Protein AF-A0A4U2DVC0-F1 (afdb_monomer_lite)

pLDDT: mean 90.09, std 9.22, range [60.09, 97.94]

Foldseek 3Di:
DLVVCVVVCVPPDDPLLSVLLVVLLVQLQVQVVVPPPLSLLSSLVCLQPDDDPPDDNLSSNLSSQLSNLLDDDDDLVPRDDGPVDDSVSSVVSSVVSNVVCVQCVVVDPPDGD

Structure (mmCIF, N/CA/C/O backbone):
data_AF-A0A4U2DVC0-F1
#
_entry.id   AF-A0A4U2DVC0-F1
#
loop_
_atom_site.group_PDB
_atom_site.id
_atom_site.type_symbol
_atom_site.label_atom_id
_atom_site.label_alt_id
_atom_site.label_comp_id
_atom_site.label_asym_id
_atom_site.label_entity_id
_atom_site.label_seq_id
_atom_site.pdbx_PDB_ins_code
_atom_site.Cartn_x
_atom_site.Cartn_y
_atom_site.Cartn_z
_atom_site.occupancy
_atom_site.B_iso_or_equiv
_atom_site.auth_seq_id
_atom_site.auth_comp_id
_atom_site.auth_asym_id
_atom_site.auth_atom_id
_atom_site.pdbx_PDB_model_num
ATOM 1 N N . LEU A 1 1 ? -16.948 -1.936 -5.088 1.00 64.62 1 LEU A N 1
ATOM 2 C CA . LEU A 1 1 ? -16.449 -2.923 -4.104 1.00 64.62 1 LEU A CA 1
ATOM 3 C C . LEU A 1 1 ? -16.019 -2.311 -2.774 1.00 64.62 1 LEU A C 1
ATOM 5 O O . LEU A 1 1 ? -16.736 -2.543 -1.818 1.00 64.62 1 LEU A O 1
ATOM 9 N N . LEU A 1 2 ? -14.956 -1.501 -2.657 1.00 68.75 2 LEU A N 1
ATOM 10 C CA . LEU A 1 2 ? -14.561 -0.974 -1.329 1.00 68.75 2 LEU A CA 1
ATOM 11 C C . LEU A 1 2 ? -15.688 -0.208 -0.607 1.00 68.75 2 LEU A C 1
ATOM 13 O O . LEU A 1 2 ? -15.947 -0.470 0.560 1.00 68.75 2 LEU A O 1
ATOM 17 N N . LEU A 1 3 ? -16.438 0.635 -1.324 1.00 69.62 3 LEU A N 1
ATOM 18 C CA . LEU A 1 3 ? -17.615 1.329 -0.776 1.00 69.62 3 LEU A CA 1
ATOM 19 C C . LEU A 1 3 ? -18.756 0.385 -0.355 1.00 69.62 3 LEU A C 1
ATOM 21 O O . LEU A 1 3 ? -19.499 0.711 0.560 1.00 69.62 3 LEU A O 1
ATOM 25 N N . GLN A 1 4 ? -18.887 -0.782 -0.992 1.00 73.31 4 GLN A N 1
ATOM 26 C CA . GLN A 1 4 ? -19.917 -1.778 -0.658 1.00 73.31 4 GLN A CA 1
ATOM 27 C C . GLN A 1 4 ? -19.544 -2.578 0.594 1.00 73.31 4 GLN A C 1
ATOM 29 O O . GLN A 1 4 ? -20.421 -3.004 1.334 1.00 73.31 4 GLN A O 1
ATOM 34 N N . VAL A 1 5 ? -18.242 -2.766 0.830 1.00 74.44 5 VAL A N 1
ATOM 35 C CA . VAL A 1 5 ? -17.711 -3.504 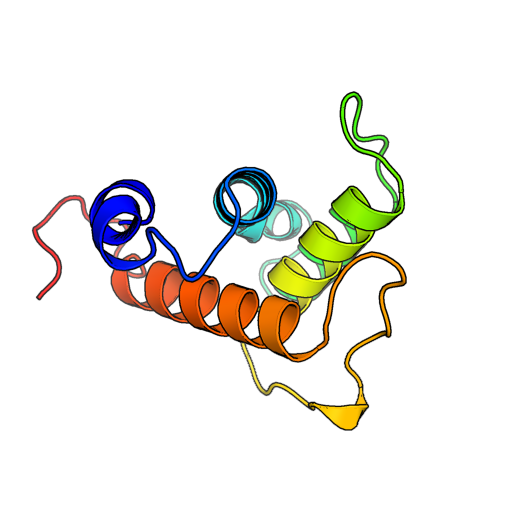1.985 1.00 74.44 5 VAL A CA 1
ATOM 36 C C . VAL A 1 5 ? -17.555 -2.588 3.208 1.00 74.44 5 VAL A C 1
ATOM 38 O O . VAL A 1 5 ? -17.491 -3.081 4.328 1.00 74.44 5 VAL A O 1
ATOM 41 N N . LYS A 1 6 ? -17.567 -1.257 3.030 1.00 75.88 6 LYS A N 1
ATOM 42 C CA . LYS A 1 6 ? -17.526 -0.270 4.125 1.00 75.88 6 LYS A CA 1
ATOM 43 C C . LYS A 1 6 ? -18.463 -0.610 5.302 1.00 75.88 6 LYS A C 1
ATOM 45 O O . LYS A 1 6 ? -17.931 -0.766 6.397 1.00 75.88 6 LYS A O 1
ATOM 50 N N . PRO A 1 7 ? -19.780 -0.832 5.112 1.00 75.12 7 PRO A N 1
ATOM 51 C CA . PRO A 1 7 ? -20.686 -1.167 6.219 1.00 75.12 7 PRO A CA 1
ATOM 52 C C . PRO A 1 7 ? -20.366 -2.505 6.906 1.00 75.12 7 PRO A C 1
ATOM 54 O O . PRO A 1 7 ? -20.695 -2.699 8.067 1.00 75.12 7 PRO A O 1
ATOM 57 N N . GLN A 1 8 ? -19.700 -3.437 6.219 1.00 75.25 8 GLN A N 1
ATOM 58 C CA . GLN A 1 8 ? -19.295 -4.732 6.785 1.00 75.25 8 GLN A CA 1
ATOM 59 C C . GLN A 1 8 ? -18.000 -4.635 7.609 1.00 75.25 8 GLN A C 1
ATOM 61 O O . GLN A 1 8 ? -17.653 -5.568 8.327 1.00 75.25 8 GLN A O 1
ATOM 66 N N . LEU A 1 9 ? -17.269 -3.526 7.473 1.00 72.88 9 LEU A N 1
ATOM 67 C CA . LEU A 1 9 ? -16.005 -3.252 8.159 1.00 72.88 9 LEU A CA 1
ATOM 68 C C . LEU A 1 9 ? -16.153 -2.199 9.266 1.00 72.88 9 LEU A C 1
ATOM 70 O O . LEU A 1 9 ? -15.181 -1.940 9.984 1.00 72.88 9 LEU A O 1
ATOM 74 N N . GLU A 1 10 ? -17.345 -1.613 9.416 1.00 67.56 10 GLU A N 1
ATOM 75 C CA . GLU A 1 10 ? -17.664 -0.658 10.478 1.00 67.56 10 GLU A CA 1
ATOM 76 C C . GLU A 1 10 ? -17.415 -1.300 11.854 1.00 67.56 10 GLU A C 1
ATOM 78 O O . GLU A 1 10 ? -17.937 -2.364 12.178 1.00 67.56 10 GLU A O 1
ATOM 83 N N . GLY A 1 11 ? -16.527 -0.681 12.642 1.00 69.94 11 GLY A N 1
ATOM 84 C CA . GLY A 1 11 ? -16.081 -1.168 13.954 1.00 69.94 11 GLY A CA 1
ATOM 85 C C . GLY A 1 11 ? -14.791 -2.001 13.950 1.00 69.94 11 GLY A C 1
ATOM 86 O O . GLY A 1 11 ? -14.165 -2.136 14.997 1.00 69.94 11 GLY A O 1
ATOM 87 N N . THR A 1 12 ? -14.344 -2.514 12.795 1.00 71.62 12 THR A N 1
ATOM 88 C CA . THR A 1 12 ? -13.068 -3.259 12.677 1.00 71.62 12 THR A CA 1
ATOM 89 C C . THR A 1 12 ? -11.931 -2.394 12.129 1.00 71.62 12 THR A C 1
ATOM 91 O O . THR A 1 12 ? -10.766 -2.606 12.468 1.00 71.62 12 THR A O 1
ATOM 94 N N . ILE A 1 13 ? -12.252 -1.430 11.263 1.00 77.12 13 ILE A N 1
ATOM 95 C CA . ILE A 1 13 ? -11.280 -0.549 10.610 1.00 77.12 13 ILE A CA 1
ATOM 96 C C . ILE A 1 13 ? -11.666 0.903 10.892 1.00 77.12 13 ILE A C 1
ATOM 98 O O . ILE A 1 13 ? -12.818 1.284 10.705 1.00 77.12 13 ILE A O 1
ATOM 102 N N . ASP A 1 14 ? -10.694 1.699 11.334 1.00 85.19 14 ASP A N 1
ATOM 103 C CA . ASP A 1 14 ? -10.868 3.140 11.516 1.00 85.19 14 ASP A CA 1
ATOM 104 C C . ASP A 1 14 ? -11.092 3.846 10.164 1.00 85.19 14 ASP A C 1
ATOM 106 O O . ASP A 1 14 ? -10.627 3.387 9.116 1.00 85.19 14 ASP A O 1
ATOM 110 N N . THR A 1 15 ? -11.783 4.982 10.186 1.00 87.38 15 THR A N 1
ATOM 111 C CA . THR A 1 15 ? -1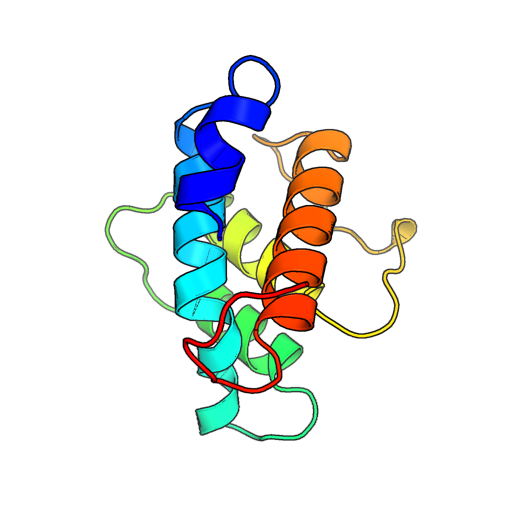2.116 5.783 9.000 1.00 87.38 15 THR A CA 1
ATOM 112 C C . THR A 1 15 ? -10.858 6.155 8.218 1.00 87.38 15 THR A C 1
ATOM 114 O O . THR A 1 15 ? -10.821 5.990 7.001 1.00 87.38 15 THR A O 1
ATOM 117 N N . GLU A 1 16 ? -9.786 6.545 8.915 1.00 90.44 16 GLU A N 1
ATOM 118 C CA . GLU A 1 16 ? -8.505 6.874 8.285 1.00 90.44 16 GLU A CA 1
ATOM 119 C C . GLU A 1 16 ? -7.911 5.673 7.531 1.00 90.44 16 GLU A C 1
ATOM 121 O O . GLU A 1 16 ? -7.509 5.791 6.373 1.00 90.44 16 GLU A O 1
ATOM 126 N N . LEU A 1 17 ? -7.895 4.484 8.146 1.00 91.62 17 LEU A N 1
ATOM 127 C CA . LEU A 1 17 ? -7.395 3.274 7.487 1.00 91.62 17 LEU A CA 1
ATOM 128 C C . LEU A 1 17 ? -8.224 2.917 6.249 1.00 91.62 17 LEU A C 1
ATOM 130 O O . LEU A 1 17 ? -7.669 2.454 5.248 1.00 91.62 17 LEU A O 1
ATOM 134 N N . PHE A 1 18 ? -9.541 3.125 6.302 1.00 92.19 18 PHE A N 1
ATOM 135 C CA . PHE A 1 18 ? -10.414 2.904 5.155 1.00 92.19 18 PHE A CA 1
ATOM 136 C C . PHE A 1 18 ? -10.086 3.862 4.000 1.00 92.19 18 PHE A C 1
ATOM 138 O O . PHE A 1 18 ? -9.991 3.425 2.850 1.00 92.19 18 PHE A O 1
ATOM 145 N N . ASP A 1 19 ? -9.835 5.137 4.296 1.00 93.69 19 ASP A N 1
ATOM 146 C CA . ASP A 1 19 ? -9.452 6.130 3.290 1.00 93.69 19 ASP A CA 1
ATOM 147 C C . ASP A 1 19 ? -8.081 5.809 2.672 1.00 93.69 19 ASP A C 1
ATOM 149 O O . ASP A 1 19 ? -7.924 5.834 1.447 1.00 93.69 19 ASP A O 1
ATOM 153 N N . LEU A 1 20 ? -7.098 5.406 3.486 1.00 96.00 20 LEU A N 1
ATOM 154 C CA . LEU A 1 20 ? -5.776 4.969 3.012 1.00 96.00 20 LEU A CA 1
ATOM 155 C C . LEU A 1 20 ? -5.861 3.705 2.141 1.00 96.00 20 LEU A C 1
ATOM 157 O O . LEU A 1 20 ? -5.134 3.571 1.148 1.00 96.00 20 LEU A O 1
ATOM 161 N N . LEU A 1 21 ? -6.772 2.782 2.462 1.00 95.81 21 LEU A N 1
ATOM 162 C CA . LEU A 1 21 ? -7.076 1.628 1.617 1.00 95.81 21 LEU A CA 1
ATOM 163 C C . LEU A 1 21 ? -7.723 2.057 0.290 1.00 95.81 21 LEU A C 1
ATOM 165 O O . LEU A 1 21 ? -7.371 1.514 -0.761 1.00 95.81 21 LEU A O 1
ATOM 169 N N . GLY A 1 22 ? -8.618 3.047 0.320 1.00 95.50 22 GLY A N 1
ATOM 170 C CA . GLY A 1 22 ? -9.202 3.666 -0.871 1.00 95.50 22 GLY A CA 1
ATOM 171 C C . GLY A 1 22 ? -8.137 4.247 -1.802 1.00 95.50 22 GLY A C 1
ATOM 172 O O . GLY A 1 22 ? -8.087 3.900 -2.984 1.00 95.50 22 GLY A O 1
ATOM 173 N N . TRP A 1 23 ? -7.210 5.040 -1.260 1.00 97.00 23 TRP A N 1
ATOM 174 C CA . TRP A 1 23 ? -6.063 5.564 -2.008 1.00 97.00 23 TRP A CA 1
ATOM 175 C C . TRP A 1 23 ? -5.158 4.463 -2.555 1.00 97.00 23 TRP A C 1
ATOM 177 O O . TRP A 1 23 ? -4.753 4.511 -3.718 1.00 97.00 23 TRP A O 1
ATOM 187 N N . SER A 1 24 ? -4.893 3.427 -1.758 1.00 97.31 24 SER A N 1
ATOM 188 C CA . SER A 1 24 ? -4.129 2.258 -2.205 1.00 97.31 24 SER A CA 1
ATOM 189 C C . SER A 1 24 ? -4.786 1.579 -3.407 1.00 97.31 24 SER A C 1
ATOM 191 O O . SER A 1 24 ? -4.090 1.192 -4.343 1.00 97.31 24 SER A O 1
ATOM 193 N N . ALA A 1 25 ? -6.117 1.470 -3.423 1.00 96.25 25 ALA A N 1
ATOM 194 C CA . ALA A 1 25 ? -6.863 0.917 -4.548 1.00 96.25 25 ALA A CA 1
ATOM 195 C C . ALA A 1 25 ? -6.864 1.827 -5.781 1.00 96.25 25 ALA A C 1
ATOM 197 O O . ALA A 1 25 ? -6.832 1.315 -6.894 1.00 96.25 25 ALA A O 1
ATOM 198 N N . LEU A 1 26 ? -6.842 3.150 -5.632 1.00 95.69 26 LEU A N 1
ATOM 199 C CA . LEU A 1 26 ? -6.707 4.055 -6.780 1.00 95.69 26 LEU A CA 1
ATOM 200 C C . LEU A 1 26 ? -5.303 3.989 -7.400 1.00 95.69 26 LEU A C 1
ATOM 202 O O . LEU A 1 26 ? -5.156 4.004 -8.620 1.00 95.69 26 LEU A O 1
ATOM 206 N N . LEU A 1 27 ? -4.266 3.859 -6.571 1.00 96.50 27 LEU A N 1
ATOM 207 C CA . LEU A 1 27 ? -2.866 3.939 -7.001 1.00 96.50 27 LEU A CA 1
ATOM 208 C C . LEU A 1 27 ? -2.235 2.582 -7.352 1.00 96.50 27 LEU A C 1
ATOM 210 O O . LEU A 1 27 ? -1.096 2.532 -7.821 1.00 96.50 27 LEU A O 1
ATOM 214 N N . HIS A 1 28 ? -2.940 1.465 -7.147 1.00 96.56 28 HIS A N 1
ATOM 215 C CA . HIS A 1 28 ? -2.354 0.124 -7.246 1.00 96.56 28 HIS A CA 1
ATOM 216 C C . HIS A 1 28 ? -1.710 -0.183 -8.617 1.00 96.56 28 HIS A C 1
ATOM 218 O O . HIS A 1 28 ? -0.703 -0.902 -8.683 1.00 96.56 28 HIS A O 1
ATOM 224 N N . GLU A 1 29 ? -2.216 0.417 -9.700 1.00 96.50 29 GLU A N 1
ATOM 225 C CA . GLU A 1 29 ? -1.742 0.221 -11.078 1.00 96.50 29 GLU A CA 1
ATOM 226 C C . GLU A 1 29 ? -0.722 1.264 -11.570 1.00 96.50 29 GLU A C 1
ATOM 228 O O . GLU A 1 29 ? -0.217 1.105 -12.679 1.00 96.50 29 GLU A O 1
ATOM 233 N N . VAL A 1 30 ? -0.351 2.284 -10.780 1.00 97.06 30 VAL A N 1
ATOM 234 C CA . VAL A 1 30 ? 0.481 3.416 -11.262 1.00 97.06 30 VAL A CA 1
ATOM 235 C C . VAL A 1 30 ? 1.826 2.985 -11.872 1.00 97.06 30 VAL A C 1
ATOM 237 O O . VAL A 1 30 ? 2.298 3.565 -12.848 1.00 97.06 30 VAL A O 1
ATOM 240 N N . GLY A 1 31 ? 2.417 1.904 -11.358 1.00 97.06 31 GLY A N 1
ATOM 241 C CA . GLY A 1 31 ? 3.666 1.326 -11.845 1.00 97.06 31 GLY A CA 1
ATOM 242 C C . GLY A 1 31 ? 3.574 0.595 -13.186 1.00 97.06 31 GLY A C 1
ATOM 243 O O . GLY A 1 31 ? 4.613 0.203 -13.713 1.00 97.06 31 GLY A O 1
ATOM 244 N N . GLN A 1 32 ? 2.376 0.398 -13.751 1.00 95.69 32 GLN A N 1
ATOM 245 C CA . GLN A 1 32 ? 2.226 -0.192 -15.090 1.00 95.69 32 GLN A CA 1
ATOM 246 C C . GLN A 1 32 ? 2.787 0.718 -16.184 1.00 95.69 32 GLN A C 1
ATOM 248 O O . GLN A 1 32 ? 3.243 0.207 -17.202 1.00 95.69 32 GLN A O 1
ATOM 253 N N . SER A 1 33 ? 2.819 2.034 -15.942 1.00 95.19 33 SER A N 1
ATOM 254 C CA . SER A 1 33 ? 3.460 3.012 -16.831 1.00 95.19 33 SER A CA 1
ATOM 255 C C . SER A 1 33 ? 4.976 2.810 -16.961 1.00 95.19 33 SER A C 1
ATOM 257 O O . SER A 1 33 ? 5.552 3.174 -17.978 1.00 95.19 33 SER A O 1
ATOM 259 N N . VAL A 1 34 ? 5.616 2.199 -15.954 1.00 95.88 34 VAL A N 1
ATOM 260 C CA . VAL A 1 34 ? 7.049 1.870 -15.962 1.00 95.88 34 VAL A CA 1
ATOM 261 C C . VAL A 1 34 ? 7.284 0.531 -16.653 1.00 95.88 34 VAL A C 1
ATOM 263 O O . VAL A 1 34 ? 8.094 0.432 -17.569 1.00 95.88 34 VAL A O 1
ATOM 266 N N . ALA A 1 35 ? 6.589 -0.515 -16.199 1.00 95.44 35 ALA A N 1
ATOM 267 C CA . ALA A 1 35 ? 6.642 -1.838 -16.806 1.00 95.44 35 ALA A CA 1
ATOM 268 C C . ALA A 1 35 ? 5.452 -2.696 -16.367 1.00 95.44 35 ALA A C 1
ATOM 270 O O . ALA A 1 35 ? 5.073 -2.726 -15.192 1.00 95.44 35 ALA A O 1
ATOM 271 N N . PHE A 1 36 ? 4.928 -3.504 -17.291 1.00 92.31 36 PHE A N 1
ATOM 272 C CA . PHE A 1 36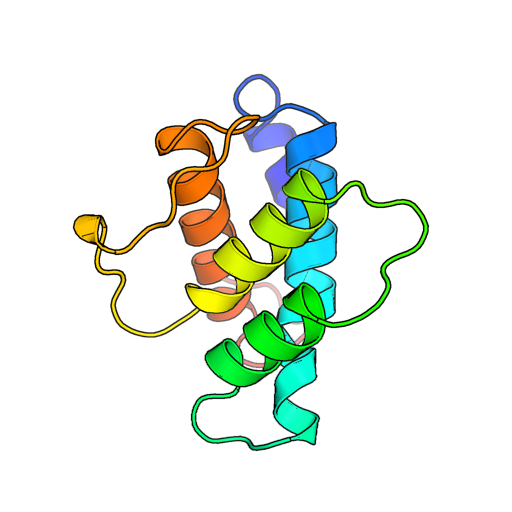 ? 3.896 -4.493 -16.972 1.00 92.31 36 PHE A CA 1
ATOM 273 C C . PHE A 1 36 ? 4.415 -5.571 -16.005 1.00 92.31 36 PHE A C 1
ATOM 275 O O . PHE A 1 36 ? 3.748 -5.956 -15.033 1.00 92.31 36 PHE A O 1
ATOM 282 N N . GLN A 1 37 ? 5.633 -6.069 -16.241 1.00 95.56 37 GLN A N 1
ATOM 283 C CA . GLN A 1 37 ? 6.225 -7.095 -15.395 1.00 95.56 37 GLN A CA 1
ATOM 284 C C . GLN A 1 37 ? 6.599 -6.510 -14.037 1.00 95.56 37 GLN A C 1
ATOM 286 O O . GLN A 1 37 ? 7.448 -5.641 -13.904 1.00 95.56 37 GLN A O 1
ATOM 291 N N . GLY A 1 38 ? 5.995 -7.050 -12.983 1.00 93.38 38 GLY A N 1
ATOM 292 C CA . GLY A 1 38 ? 6.337 -6.631 -11.633 1.00 93.38 38 GLY A CA 1
ATOM 293 C C . GLY A 1 38 ? 5.818 -5.244 -11.250 1.00 93.38 38 GLY A C 1
ATOM 294 O O . GLY A 1 38 ? 6.315 -4.722 -10.257 1.00 93.38 38 GLY A O 1
ATOM 295 N N . TYR A 1 39 ? 4.791 -4.716 -11.932 1.00 96.44 39 TYR A N 1
ATOM 296 C CA . TYR A 1 39 ? 4.239 -3.372 -11.692 1.00 96.44 39 TYR A CA 1
ATOM 297 C C . TYR A 1 39 ? 3.977 -3.050 -10.213 1.00 96.44 39 TYR A C 1
ATOM 299 O O . TYR A 1 39 ? 4.296 -1.961 -9.779 1.00 96.44 39 TYR A O 1
ATOM 307 N N . HIS A 1 40 ? 3.507 -3.999 -9.395 1.00 96.38 40 HIS A N 1
ATOM 308 C CA . HIS A 1 40 ? 3.351 -3.822 -7.940 1.00 96.38 40 HIS A CA 1
ATOM 309 C C . HIS A 1 40 ? 4.605 -3.307 -7.204 1.00 96.38 40 HIS A C 1
ATOM 311 O O . HIS A 1 40 ? 4.486 -2.564 -6.233 1.00 96.38 40 HIS A O 1
ATOM 317 N N . ARG A 1 41 ? 5.811 -3.673 -7.662 1.00 96.81 41 ARG A N 1
ATOM 318 C CA . ARG A 1 41 ? 7.082 -3.141 -7.141 1.00 96.81 41 ARG A CA 1
ATOM 319 C C . ARG A 1 41 ? 7.307 -1.703 -7.593 1.00 96.81 41 ARG A C 1
ATOM 321 O O . ARG A 1 41 ? 7.699 -0.880 -6.777 1.00 96.81 41 ARG A O 1
ATOM 328 N N . HIS A 1 42 ? 7.025 -1.411 -8.860 1.00 97.81 42 HIS A N 1
ATOM 329 C CA . HIS A 1 42 ? 7.136 -0.068 -9.424 1.00 97.81 42 HIS A CA 1
ATOM 330 C C . HIS A 1 42 ? 6.113 0.887 -8.805 1.00 97.81 42 HIS A C 1
ATOM 332 O O . HIS A 1 42 ? 6.496 1.969 -8.386 1.00 97.81 42 HIS A O 1
ATOM 338 N N . SER A 1 43 ? 4.856 0.466 -8.636 1.00 97.88 43 SER A N 1
ATOM 339 C CA . SER A 1 43 ? 3.818 1.246 -7.959 1.00 97.88 43 SER A CA 1
ATOM 340 C C . SER A 1 43 ? 4.249 1.593 -6.535 1.00 97.88 43 SER A C 1
ATOM 342 O O . SER A 1 43 ? 4.222 2.754 -6.151 1.00 97.88 43 SER A O 1
ATOM 344 N N . ALA A 1 44 ? 4.721 0.604 -5.769 1.00 97.69 44 ALA A N 1
ATOM 345 C CA . ALA A 1 44 ? 5.208 0.834 -4.412 1.00 97.69 44 ALA A CA 1
ATOM 346 C C . ALA A 1 44 ? 6.419 1.774 -4.365 1.00 97.69 44 ALA A C 1
ATOM 348 O O . ALA A 1 44 ? 6.497 2.618 -3.474 1.00 97.69 44 ALA A O 1
ATOM 349 N N . TYR A 1 45 ? 7.351 1.627 -5.311 1.00 97.69 45 TYR A N 1
ATOM 350 C CA . TYR A 1 45 ? 8.526 2.484 -5.424 1.00 97.69 45 TYR A CA 1
ATOM 351 C C . TYR A 1 45 ? 8.135 3.930 -5.737 1.00 97.69 45 TYR A C 1
ATOM 353 O O . TYR A 1 45 ? 8.553 4.829 -5.015 1.00 97.69 45 TYR A O 1
ATOM 361 N N . LEU A 1 46 ? 7.289 4.143 -6.750 1.00 97.81 46 LEU A N 1
ATOM 362 C CA . LEU A 1 46 ? 6.779 5.465 -7.108 1.00 97.81 46 LEU A CA 1
ATOM 363 C C . LEU A 1 46 ? 6.097 6.104 -5.900 1.00 97.81 46 LEU A C 1
ATOM 365 O O . LEU A 1 46 ? 6.567 7.128 -5.430 1.00 97.81 46 LEU A O 1
ATOM 369 N N . ILE A 1 47 ? 5.104 5.434 -5.308 1.00 97.69 47 ILE A N 1
ATOM 370 C CA . ILE A 1 47 ? 4.374 5.944 -4.137 1.00 97.69 47 ILE A CA 1
ATOM 371 C C . ILE A 1 47 ? 5.321 6.289 -2.986 1.00 97.69 47 ILE A C 1
ATOM 373 O O . ILE A 1 47 ? 5.112 7.290 -2.321 1.00 97.69 47 ILE A O 1
ATOM 377 N N . LYS A 1 48 ? 6.369 5.495 -2.736 1.00 97.25 48 LYS A N 1
ATOM 378 C CA . LYS A 1 48 ? 7.324 5.746 -1.644 1.00 97.25 48 LYS A CA 1
ATOM 379 C C . LYS A 1 48 ? 8.224 6.961 -1.886 1.00 97.25 48 LYS A C 1
ATOM 381 O O . LYS A 1 48 ? 8.669 7.572 -0.921 1.00 97.25 48 LYS A O 1
ATOM 386 N N . HIS A 1 49 ? 8.544 7.258 -3.142 1.00 96.94 49 HIS A N 1
ATOM 387 C CA . HIS A 1 49 ? 9.554 8.253 -3.510 1.00 96.94 49 HIS A CA 1
ATOM 388 C C . HIS A 1 49 ? 8.975 9.505 -4.180 1.00 96.94 49 HIS A C 1
ATOM 390 O O . HIS A 1 49 ? 9.717 10.438 -4.471 1.00 96.94 49 HIS A O 1
ATOM 396 N N . THR A 1 50 ? 7.664 9.552 -4.406 1.00 95.88 50 THR A N 1
ATOM 397 C CA . THR A 1 50 ? 6.954 10.749 -4.863 1.00 95.88 50 THR A CA 1
ATOM 398 C C . THR A 1 50 ? 6.537 11.629 -3.695 1.00 95.88 50 THR A C 1
ATOM 400 O O . THR A 1 50 ? 6.274 11.141 -2.600 1.00 95.88 50 THR A O 1
ATOM 403 N N . THR A 1 51 ? 6.370 12.923 -3.939 1.00 95.62 51 THR A N 1
ATOM 404 C CA . THR A 1 51 ? 5.678 13.803 -2.995 1.00 95.62 51 THR A CA 1
ATOM 405 C C . THR A 1 51 ? 4.179 13.507 -3.025 1.00 95.62 51 THR A C 1
ATOM 407 O O . THR A 1 51 ? 3.575 13.519 -4.096 1.00 95.62 51 THR A O 1
ATOM 410 N N . MET A 1 52 ? 3.572 13.271 -1.861 1.00 96.06 52 MET A N 1
ATOM 411 C CA . MET A 1 52 ? 2.126 13.078 -1.713 1.00 96.06 52 MET A CA 1
ATOM 412 C C . MET A 1 52 ? 1.542 14.152 -0.781 1.00 96.06 52 MET A C 1
ATOM 414 O O . MET A 1 52 ? 1.415 13.914 0.420 1.00 96.06 52 MET A O 1
ATOM 418 N N . PRO 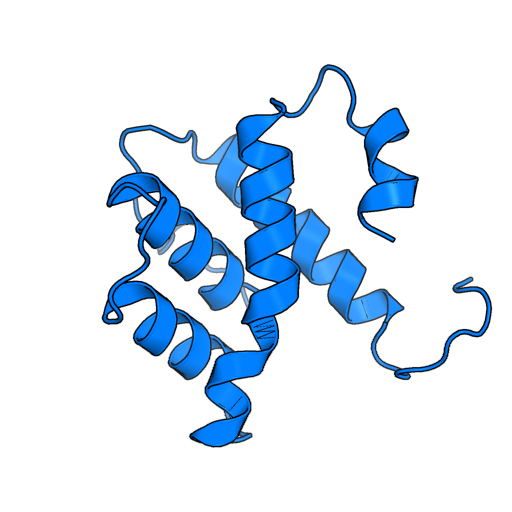A 1 53 ? 1.212 15.353 -1.298 1.00 95.75 53 PRO A N 1
ATOM 419 C CA . PRO A 1 53 ? 0.593 16.402 -0.493 1.00 95.75 53 PRO A CA 1
ATOM 420 C C . PRO A 1 53 ? -0.688 15.895 0.177 1.00 95.75 53 PRO A C 1
ATOM 422 O O . PRO A 1 53 ? -1.508 15.244 -0.466 1.00 95.75 53 PRO A O 1
ATOM 425 N N . GLY A 1 54 ? -0.848 16.189 1.467 1.00 94.81 54 GLY A N 1
ATOM 426 C CA . GLY A 1 54 ? -1.977 15.703 2.268 1.00 94.81 54 GLY A CA 1
ATOM 427 C C . GLY A 1 54 ? -1.746 14.355 2.957 1.00 94.81 54 GLY A C 1
ATOM 428 O O . GLY A 1 54 ? -2.599 13.942 3.733 1.00 94.81 54 GLY A O 1
ATOM 429 N N . PHE A 1 55 ? -0.597 13.704 2.738 1.00 96.69 55 PHE A N 1
ATOM 430 C CA . PHE A 1 55 ? -0.208 12.487 3.449 1.00 96.69 55 PHE A CA 1
ATOM 431 C C . PHE A 1 55 ? 1.023 12.735 4.311 1.00 96.69 55 PHE A C 1
ATOM 433 O O . PHE A 1 55 ? 1.987 13.372 3.884 1.00 96.69 55 PHE A O 1
ATOM 440 N N . ASN A 1 56 ? 1.014 12.188 5.522 1.00 95.81 56 ASN A N 1
ATOM 441 C CA . ASN A 1 56 ? 2.222 12.089 6.327 1.00 95.81 56 ASN A CA 1
ATOM 442 C C . ASN A 1 56 ? 3.099 10.910 5.858 1.00 95.81 56 ASN A C 1
ATOM 444 O O . ASN A 1 56 ? 2.662 10.022 5.118 1.00 95.81 56 ASN A O 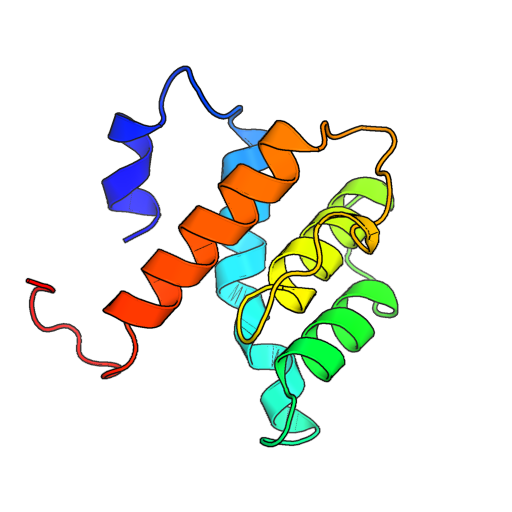1
ATOM 448 N N . THR A 1 57 ? 4.350 10.882 6.320 1.00 95.50 57 THR A N 1
ATOM 449 C CA . THR A 1 57 ? 5.342 9.878 5.911 1.00 95.50 57 THR A CA 1
ATOM 450 C C . THR A 1 57 ? 4.898 8.442 6.198 1.00 95.50 57 THR A C 1
ATOM 452 O O . THR A 1 57 ? 5.120 7.553 5.377 1.00 95.50 57 THR A O 1
ATOM 455 N N . GLU A 1 58 ? 4.258 8.193 7.341 1.00 95.88 58 GLU A N 1
ATOM 456 C CA . GLU A 1 58 ? 3.828 6.846 7.732 1.00 95.88 58 GLU A CA 1
ATOM 457 C C . GLU A 1 58 ? 2.586 6.393 6.952 1.00 95.88 58 GLU A C 1
ATOM 459 O O . GLU A 1 58 ? 2.529 5.238 6.535 1.00 95.88 58 GLU A O 1
ATOM 464 N N . GLN A 1 59 ? 1.642 7.292 6.656 1.00 96.94 59 GLN A N 1
ATOM 465 C CA . GLN A 1 59 ? 0.503 7.039 5.766 1.00 96.94 59 GLN A CA 1
ATOM 466 C C . GLN A 1 59 ? 0.976 6.704 4.346 1.00 96.94 59 GLN A C 1
ATOM 468 O O . GLN A 1 59 ? 0.574 5.694 3.769 1.00 96.94 59 GLN A O 1
ATOM 473 N N . GLN A 1 60 ? 1.886 7.506 3.786 1.00 97.75 60 GLN A N 1
ATOM 474 C CA . GLN A 1 60 ? 2.474 7.249 2.470 1.00 97.75 60 GLN A CA 1
ATOM 475 C C . GLN A 1 60 ? 3.215 5.905 2.441 1.00 97.75 60 GLN A C 1
ATOM 477 O O . GLN A 1 60 ? 3.083 5.116 1.497 1.00 97.75 60 GLN A O 1
ATOM 482 N N . ARG A 1 61 ? 3.975 5.607 3.500 1.00 97.19 61 ARG A N 1
ATOM 483 C CA . ARG A 1 61 ? 4.668 4.327 3.652 1.00 97.19 61 ARG A CA 1
ATOM 484 C C . ARG A 1 61 ? 3.683 3.167 3.744 1.00 97.19 61 ARG A C 1
ATOM 486 O O . ARG A 1 61 ? 3.917 2.144 3.103 1.00 97.19 61 ARG A O 1
ATOM 493 N N . LEU A 1 62 ? 2.578 3.329 4.468 1.00 97.25 62 LEU A N 1
ATOM 494 C CA . LEU A 1 62 ? 1.516 2.335 4.544 1.00 97.25 62 LEU A CA 1
ATOM 495 C C . LEU A 1 62 ? 0.935 2.039 3.155 1.00 97.25 62 LEU A C 1
ATOM 497 O O . LEU A 1 62 ? 0.901 0.875 2.754 1.00 97.25 62 LEU A O 1
ATOM 501 N N . ILE A 1 63 ? 0.548 3.071 2.399 1.00 97.94 63 ILE A N 1
ATOM 502 C CA . ILE A 1 63 ? 0.013 2.923 1.034 1.00 97.94 63 ILE A CA 1
ATOM 503 C C . ILE A 1 63 ? 1.026 2.182 0.149 1.00 97.94 63 ILE A C 1
ATOM 505 O O . ILE A 1 63 ? 0.676 1.216 -0.532 1.00 97.94 63 ILE A O 1
ATOM 509 N N . SER A 1 64 ? 2.305 2.570 0.206 1.00 97.81 64 SER A N 1
ATOM 510 C CA . SER A 1 64 ? 3.380 1.893 -0.530 1.00 97.81 64 SER A CA 1
ATOM 511 C C . SER A 1 64 ? 3.471 0.401 -0.183 1.00 97.81 64 SER A C 1
ATOM 513 O O . SER A 1 64 ? 3.578 -0.434 -1.084 1.00 97.81 64 SER A O 1
ATOM 515 N N . VAL A 1 65 ? 3.374 0.035 1.099 1.00 97.12 65 VAL A N 1
ATOM 516 C CA . VAL A 1 65 ? 3.421 -1.362 1.567 1.00 97.12 65 VAL A CA 1
ATOM 517 C C . VAL A 1 65 ? 2.201 -2.150 1.103 1.00 97.12 65 VAL A C 1
ATOM 519 O O . VAL A 1 65 ? 2.352 -3.250 0.565 1.00 97.12 65 VAL A O 1
ATOM 522 N N . ILE A 1 66 ? 1.000 -1.591 1.246 1.00 96.81 66 ILE A N 1
ATOM 523 C CA . ILE A 1 66 ? -0.238 -2.232 0.791 1.00 96.81 66 ILE A CA 1
ATOM 524 C C . ILE A 1 66 ? -0.144 -2.534 -0.713 1.00 96.81 66 ILE A C 1
ATOM 526 O O . ILE A 1 66 ? -0.341 -3.673 -1.151 1.00 96.81 66 ILE A O 1
ATOM 530 N N . VAL A 1 67 ? 0.262 -1.538 -1.505 1.00 97.44 67 VAL A N 1
ATOM 531 C CA . VAL A 1 67 ? 0.435 -1.657 -2.959 1.00 97.44 67 VAL A CA 1
ATOM 532 C C . VAL A 1 67 ? 1.580 -2.609 -3.330 1.00 97.44 67 VAL A C 1
ATOM 534 O O . VAL A 1 67 ? 1.477 -3.339 -4.322 1.00 97.44 67 VAL A O 1
ATOM 537 N N . ARG A 1 68 ? 2.651 -2.679 -2.529 1.00 96.75 68 ARG A N 1
ATOM 538 C CA . ARG A 1 68 ? 3.786 -3.594 -2.742 1.00 96.75 68 ARG A CA 1
ATOM 539 C C . ARG A 1 68 ? 3.375 -5.059 -2.676 1.00 96.75 68 ARG A C 1
ATOM 541 O O . ARG A 1 68 ? 3.959 -5.872 -3.400 1.00 96.75 68 ARG A O 1
ATOM 548 N N . TYR A 1 69 ? 2.409 -5.392 -1.822 1.00 96.38 69 TYR A N 1
ATOM 549 C CA . TYR A 1 69 ? 1.959 -6.761 -1.549 1.00 96.38 69 TYR A CA 1
ATOM 550 C C . TYR A 1 69 ? 0.580 -7.092 -2.154 1.00 96.38 69 TYR A C 1
ATOM 552 O O . TYR A 1 69 ? 0.015 -8.158 -1.891 1.00 96.38 69 TYR A O 1
ATOM 560 N N . GLN A 1 70 ? 0.077 -6.242 -3.057 1.00 95.06 70 GLN A N 1
ATOM 561 C CA . GLN A 1 70 ? -1.206 -6.409 -3.759 1.00 95.06 70 GLN A CA 1
ATOM 562 C C . GLN A 1 70 ? -1.303 -7.665 -4.652 1.00 95.06 70 GLN A C 1
ATOM 564 O O . GLN A 1 70 ? -2.383 -8.046 -5.089 1.00 95.06 70 GLN A O 1
ATOM 569 N N . ARG A 1 71 ? -0.176 -8.300 -5.000 1.00 93.50 71 ARG A N 1
ATOM 570 C CA . ARG A 1 71 ? -0.137 -9.539 -5.794 1.00 93.50 71 ARG A CA 1
ATOM 571 C C . ARG A 1 71 ? 1.120 -10.344 -5.486 1.00 93.50 71 ARG A C 1
ATOM 573 O O . ARG A 1 71 ? 2.026 -9.846 -4.827 1.00 93.50 71 ARG A O 1
ATOM 580 N N . LYS A 1 72 ? 1.180 -11.575 -6.010 1.00 91.94 72 LYS A N 1
ATOM 581 C CA . LYS A 1 72 ? 2.258 -12.557 -5.754 1.00 91.94 72 LYS A CA 1
ATOM 582 C C . LYS A 1 72 ? 2.321 -12.968 -4.272 1.00 91.94 72 LYS A C 1
ATOM 584 O O . LYS A 1 72 ? 1.386 -12.682 -3.520 1.00 91.94 72 LYS A O 1
ATOM 589 N N . ALA A 1 73 ? 3.336 -13.746 -3.898 1.00 89.00 73 ALA A N 1
ATOM 590 C CA . ALA A 1 73 ? 3.491 -14.280 -2.548 1.00 89.00 73 ALA A CA 1
ATOM 591 C C . ALA A 1 73 ? 3.732 -13.157 -1.526 1.00 89.00 73 ALA A C 1
ATOM 593 O O . ALA A 1 73 ? 4.469 -12.210 -1.806 1.00 89.00 73 ALA A O 1
ATOM 594 N N . ILE A 1 74 ? 3.114 -13.284 -0.351 1.00 86.50 74 ILE A N 1
ATOM 595 C CA . ILE A 1 74 ? 3.360 -12.417 0.803 1.00 86.50 74 ILE A CA 1
ATOM 596 C C . ILE A 1 74 ? 4.309 -13.174 1.722 1.00 86.50 74 ILE A C 1
ATOM 598 O O . ILE A 1 74 ? 3.980 -14.265 2.183 1.00 86.50 74 ILE A O 1
ATOM 602 N N . LYS A 1 75 ? 5.475 -12.595 1.990 1.00 87.00 75 LYS A N 1
ATOM 603 C CA . LYS A 1 75 ? 6.381 -13.081 3.025 1.00 87.00 75 LYS A CA 1
ATOM 604 C C . LYS A 1 75 ? 6.156 -12.211 4.253 1.00 87.00 75 LYS A C 1
ATOM 606 O O . LYS A 1 75 ? 6.659 -11.098 4.313 1.00 87.00 75 LYS A O 1
ATOM 611 N N . LEU A 1 76 ? 5.340 -12.698 5.188 1.00 81.25 76 LEU A N 1
ATOM 612 C CA . LEU A 1 76 ? 5.016 -11.988 6.434 1.00 81.25 76 LEU A CA 1
ATOM 613 C C . LEU A 1 76 ? 6.258 -11.486 7.201 1.00 81.25 76 LEU A C 1
ATOM 615 O O . LEU A 1 76 ? 6.200 -10.355 7.671 1.00 81.25 76 LEU A O 1
ATOM 619 N N . PRO A 1 77 ? 7.378 -12.238 7.279 1.00 85.19 77 PRO A N 1
ATOM 620 C CA . PRO A 1 77 ? 8.596 -11.754 7.936 1.00 85.19 77 PRO A CA 1
ATOM 621 C C . PRO A 1 77 ? 9.238 -10.538 7.253 1.00 85.19 77 PRO A C 1
ATOM 623 O O . PRO A 1 77 ? 9.956 -9.787 7.900 1.00 85.19 77 PRO A O 1
ATOM 626 N N . ASP A 1 78 ? 8.963 -10.329 5.961 1.00 85.44 78 ASP A N 1
ATOM 627 C CA . ASP A 1 78 ? 9.528 -9.236 5.159 1.00 85.44 78 ASP A CA 1
ATOM 628 C C . ASP A 1 78 ? 8.623 -7.986 5.169 1.00 85.44 78 ASP A C 1
ATOM 630 O O . ASP A 1 78 ? 8.887 -7.005 4.460 1.00 85.44 78 ASP A O 1
ATOM 634 N N . LEU A 1 79 ? 7.505 -8.014 5.908 1.00 89.81 79 LEU A N 1
ATOM 635 C CA . LEU A 1 79 ? 6.657 -6.837 6.061 1.00 89.81 79 LEU A CA 1
ATOM 636 C C . LEU A 1 79 ? 7.383 -5.804 6.928 1.00 89.81 79 LEU A C 1
ATOM 638 O O . LEU A 1 79 ? 7.802 -6.122 8.039 1.00 89.81 79 LEU A O 1
ATOM 642 N N . PRO A 1 80 ? 7.532 -4.559 6.450 1.00 90.44 80 PRO A N 1
ATOM 643 C CA . PRO A 1 80 ? 8.174 -3.530 7.246 1.00 90.44 80 PRO A CA 1
ATOM 644 C C . PRO A 1 80 ? 7.288 -3.149 8.431 1.00 90.44 80 PRO A C 1
ATOM 646 O O . PRO A 1 80 ? 6.072 -3.012 8.295 1.00 90.44 80 PRO A O 1
ATOM 649 N N . THR A 1 81 ? 7.922 -2.901 9.571 1.00 91.25 81 THR A N 1
ATOM 650 C CA . THR A 1 81 ? 7.258 -2.315 10.734 1.00 91.25 81 THR A CA 1
ATOM 651 C C . THR A 1 81 ? 6.901 -0.859 10.444 1.00 91.25 81 THR A C 1
ATOM 653 O O . THR A 1 81 ? 7.736 -0.094 9.947 1.00 91.25 81 THR A O 1
ATOM 656 N N . LEU A 1 82 ? 5.659 -0.491 10.751 1.00 93.62 82 LEU A N 1
ATOM 657 C CA . LEU A 1 82 ? 5.150 0.877 10.708 1.00 93.62 82 LEU A CA 1
ATOM 658 C C . LEU A 1 82 ? 4.901 1.330 12.146 1.00 93.62 82 LEU A C 1
ATOM 660 O O . LEU A 1 82 ? 4.447 0.538 12.969 1.00 93.62 82 LEU A O 1
ATOM 664 N N . ALA A 1 83 ? 5.225 2.580 12.458 1.00 93.12 83 ALA A N 1
ATOM 665 C CA . ALA A 1 83 ? 5.129 3.103 13.819 1.00 93.12 83 ALA A CA 1
ATOM 666 C C . ALA A 1 83 ? 3.673 3.363 14.229 1.00 93.12 83 ALA A C 1
ATOM 668 O O . ALA A 1 83 ? 3.315 3.164 15.385 1.00 93.12 83 ALA A O 1
ATOM 669 N N . LEU A 1 84 ? 2.841 3.787 13.272 1.00 93.31 84 LEU A N 1
ATOM 670 C CA . LEU A 1 84 ? 1.443 4.163 13.516 1.00 93.31 84 LEU A CA 1
ATOM 671 C C . LEU A 1 84 ? 0.440 3.036 13.231 1.00 93.31 84 LEU A C 1
ATOM 673 O O . LEU A 1 84 ? -0.740 3.183 13.533 1.00 93.31 84 LEU A O 1
ATOM 677 N N . PHE A 1 85 ? 0.883 1.914 12.655 1.00 92.94 85 PHE A N 1
ATOM 678 C CA . PHE A 1 85 ? -0.012 0.852 12.192 1.00 92.94 85 PHE A CA 1
ATOM 679 C C . PHE A 1 85 ? 0.456 -0.524 12.660 1.00 92.94 85 PHE A C 1
ATOM 681 O O . PHE A 1 85 ? 1.603 -0.920 12.449 1.00 92.94 85 PHE A O 1
ATOM 688 N N . SER A 1 86 ? -0.461 -1.294 13.242 1.00 93.00 86 SER A N 1
ATOM 689 C CA . SER A 1 86 ? -0.188 -2.667 13.671 1.00 93.00 86 SER A CA 1
ATOM 690 C C . SER A 1 86 ? -0.044 -3.622 12.480 1.00 93.00 86 SER A C 1
ATOM 692 O O . SER A 1 86 ? -0.690 -3.470 11.440 1.00 93.00 86 SER A O 1
ATOM 694 N N . LEU A 1 87 ? 0.742 -4.691 12.650 1.00 92.25 87 LEU A N 1
ATOM 695 C CA . LEU A 1 87 ? 0.900 -5.731 11.624 1.00 92.25 87 LEU A CA 1
ATOM 696 C C . LEU A 1 87 ? -0.445 -6.361 11.217 1.00 92.25 87 LEU A C 1
ATOM 698 O O . LEU A 1 87 ? -0.637 -6.717 10.051 1.00 92.25 87 LEU A O 1
ATOM 702 N N . GLN A 1 88 ? -1.382 -6.483 12.163 1.00 91.44 88 GLN A N 1
ATOM 703 C CA . GLN A 1 88 ? -2.722 -7.015 11.912 1.00 91.44 88 GLN A CA 1
ATOM 704 C C . GLN A 1 88 ? -3.517 -6.109 10.965 1.00 91.44 88 GLN A C 1
ATOM 706 O O . GLN A 1 88 ? -4.039 -6.601 9.964 1.00 91.44 88 GLN A O 1
ATOM 711 N N . GLN A 1 89 ? -3.535 -4.795 11.218 1.00 92.25 89 GLN A N 1
ATOM 712 C CA . GLN A 1 89 ? -4.174 -3.810 10.338 1.00 92.25 89 GLN A CA 1
ATOM 713 C C . GLN A 1 89 ? -3.563 -3.837 8.932 1.00 92.25 89 GLN A C 1
ATOM 715 O O . GLN A 1 89 ? -4.286 -3.946 7.940 1.00 92.25 89 GLN A O 1
ATOM 720 N N . VAL A 1 90 ? -2.228 -3.811 8.834 1.00 93.88 90 VAL A N 1
ATOM 721 C CA . VAL A 1 90 ? -1.507 -3.856 7.549 1.00 93.88 90 VAL A CA 1
ATOM 722 C C . VAL A 1 90 ? -1.866 -5.116 6.762 1.00 93.88 90 VAL A C 1
ATOM 724 O O . VAL A 1 90 ? -2.196 -5.055 5.576 1.00 93.88 90 VAL A O 1
ATOM 727 N N . THR A 1 91 ? -1.853 -6.270 7.429 1.00 93.12 91 THR A N 1
ATOM 728 C CA . THR A 1 91 ? -2.170 -7.558 6.803 1.00 93.12 91 THR A CA 1
ATOM 729 C C . THR A 1 91 ? -3.628 -7.622 6.348 1.00 93.12 91 THR A C 1
ATOM 731 O O . THR A 1 91 ? -3.903 -8.131 5.258 1.00 93.12 91 THR A O 1
ATOM 734 N N . LEU A 1 92 ? -4.562 -7.093 7.144 1.00 91.81 92 LEU A N 1
ATOM 735 C CA . LEU A 1 92 ? -5.978 -7.012 6.789 1.00 91.81 92 LEU A CA 1
ATOM 736 C C . LEU A 1 92 ? -6.185 -6.156 5.532 1.00 91.81 92 LEU A C 1
ATOM 738 O O . LEU A 1 92 ? -6.799 -6.627 4.575 1.00 91.81 92 LEU A O 1
ATOM 742 N N . MET A 1 93 ? -5.603 -4.955 5.480 1.00 92.88 93 MET A N 1
ATOM 743 C CA . MET A 1 93 ? -5.699 -4.068 4.313 1.00 92.88 93 MET A CA 1
ATOM 744 C C . MET A 1 93 ? -5.123 -4.704 3.044 1.00 92.88 93 MET A C 1
ATOM 746 O O . MET A 1 93 ? -5.743 -4.637 1.982 1.00 92.88 93 MET A O 1
ATOM 750 N N . ILE A 1 94 ? -3.979 -5.393 3.147 1.00 95.31 94 ILE A N 1
ATOM 751 C CA . ILE A 1 94 ? -3.399 -6.140 2.020 1.00 95.31 94 ILE A CA 1
ATOM 752 C C . ILE A 1 94 ? -4.375 -7.213 1.521 1.00 95.31 94 ILE A C 1
ATOM 754 O O . ILE A 1 94 ? -4.564 -7.356 0.312 1.00 95.31 94 ILE A O 1
ATOM 758 N N . ARG A 1 95 ? -5.002 -7.980 2.422 1.00 93.62 95 ARG A N 1
ATOM 759 C CA . ARG A 1 95 ? -5.972 -9.023 2.045 1.00 93.62 95 ARG A CA 1
ATOM 760 C C . ARG A 1 95 ? -7.186 -8.429 1.337 1.00 93.62 95 ARG A C 1
ATOM 762 O O . ARG A 1 95 ? -7.554 -8.935 0.278 1.00 93.62 95 ARG A O 1
ATOM 769 N N . ILE A 1 96 ? -7.751 -7.346 1.872 1.00 93.62 96 ILE A N 1
ATOM 770 C CA . ILE A 1 96 ? -8.911 -6.676 1.271 1.00 93.62 96 ILE A CA 1
ATOM 771 C C . ILE A 1 96 ? -8.561 -6.164 -0.129 1.00 93.62 96 ILE A C 1
ATOM 773 O O . ILE A 1 96 ? -9.285 -6.459 -1.079 1.00 93.62 96 ILE A O 1
ATOM 777 N N . LEU A 1 97 ? -7.424 -5.476 -0.292 1.00 95.06 97 LEU A N 1
ATOM 778 C CA . LEU A 1 97 ? -7.006 -4.976 -1.603 1.00 95.06 97 LEU A CA 1
ATOM 779 C C . LEU A 1 97 ? -6.819 -6.118 -2.613 1.00 95.06 97 LEU A C 1
ATOM 781 O O . LEU A 1 97 ? -7.255 -6.016 -3.756 1.00 95.06 97 LEU A O 1
ATOM 785 N N . ARG A 1 98 ? -6.205 -7.232 -2.200 1.00 94.81 98 ARG A N 1
ATOM 786 C CA . ARG A 1 98 ? -6.000 -8.399 -3.074 1.00 94.81 98 ARG A CA 1
ATOM 787 C C . ARG A 1 98 ? -7.311 -9.001 -3.560 1.00 94.81 98 ARG A C 1
ATOM 789 O O . ARG A 1 98 ? -7.417 -9.323 -4.741 1.00 94.81 98 ARG A O 1
ATOM 796 N N . LEU A 1 99 ? -8.285 -9.155 -2.664 1.00 93.62 99 LEU A N 1
ATOM 797 C CA . LEU A 1 99 ? -9.615 -9.649 -3.019 1.00 93.62 99 LEU A CA 1
ATOM 798 C C . LEU A 1 99 ? -10.323 -8.668 -3.956 1.00 93.62 99 LEU A C 1
ATOM 800 O O . LEU A 1 99 ? -10.834 -9.083 -4.991 1.00 93.62 99 LEU A O 1
ATOM 804 N N . ALA A 1 100 ? -10.266 -7.367 -3.659 1.00 92.62 100 ALA A N 1
ATOM 805 C CA . ALA A 1 100 ? -10.843 -6.338 -4.518 1.00 92.62 100 ALA A CA 1
ATOM 806 C C . ALA A 1 100 ? -10.248 -6.375 -5.937 1.00 92.62 100 ALA A C 1
ATOM 808 O O . ALA A 1 100 ? -10.994 -6.353 -6.913 1.00 92.62 100 ALA A O 1
ATOM 809 N N . ILE A 1 101 ? -8.925 -6.496 -6.075 1.00 92.50 101 ILE A N 1
ATOM 810 C CA . ILE A 1 101 ? -8.259 -6.603 -7.384 1.00 92.50 101 ILE A CA 1
ATOM 811 C C . ILE A 1 101 ? -8.660 -7.895 -8.103 1.00 92.50 101 ILE A C 1
ATOM 813 O O . ILE A 1 101 ? -8.924 -7.877 -9.304 1.00 92.50 101 ILE A O 1
ATOM 817 N N . LEU A 1 102 ? -8.708 -9.021 -7.385 1.00 91.75 102 LEU A N 1
ATOM 818 C CA . LEU A 1 102 ? -9.067 -10.316 -7.961 1.00 91.75 102 LEU A CA 1
ATOM 819 C C . LEU A 1 102 ? -10.483 -10.298 -8.550 1.00 91.75 102 LEU A C 1
ATOM 821 O O . LEU A 1 102 ? -10.671 -10.757 -9.676 1.00 91.75 102 LEU A O 1
ATOM 825 N N . LEU A 1 103 ? -11.441 -9.730 -7.816 1.00 90.00 103 LEU A N 1
ATOM 826 C CA . LEU A 1 103 ? -12.835 -9.615 -8.245 1.00 90.00 103 LEU A CA 1
ATOM 827 C C . LEU A 1 103 ? -12.996 -8.671 -9.450 1.00 90.00 103 LEU A C 1
ATOM 829 O O . LEU A 1 103 ? -13.794 -8.944 -10.337 1.00 90.00 103 LEU A O 1
ATOM 833 N N . ASN A 1 104 ? -12.189 -7.608 -9.550 1.00 89.12 104 ASN A N 1
ATOM 834 C CA . ASN A 1 104 ? -12.253 -6.643 -10.661 1.00 89.12 104 ASN A CA 1
ATOM 835 C C . ASN A 1 104 ? -11.343 -6.988 -11.854 1.00 89.12 104 ASN A C 1
ATOM 837 O O . ASN A 1 104 ? -11.162 -6.167 -12.757 1.00 89.12 104 ASN A O 1
ATOM 841 N N . ARG A 1 105 ? -10.757 -8.193 -11.907 1.00 85.06 105 ARG A N 1
ATOM 842 C CA . ARG A 1 105 ? -9.751 -8.544 -12.927 1.00 85.06 105 ARG A CA 1
ATOM 843 C C . ARG A 1 105 ? -10.269 -8.448 -14.366 1.00 85.06 105 ARG A C 1
ATOM 845 O O . ARG A 1 105 ? -9.485 -8.189 -15.273 1.00 85.06 105 ARG A O 1
ATOM 852 N N . GLN A 1 106 ? -11.566 -8.665 -14.580 1.00 86.69 106 GLN A N 1
ATOM 853 C CA . GLN A 1 106 ? -12.190 -8.604 -15.906 1.00 86.69 106 GLN A CA 1
ATOM 854 C C . GLN A 1 106 ? -12.398 -7.170 -16.417 1.00 86.69 106 GLN A C 1
ATOM 856 O O . GLN A 1 106 ? -12.771 -7.003 -17.573 1.00 86.69 106 GLN A O 1
ATOM 861 N N . ARG A 1 107 ? -12.180 -6.144 -15.574 1.00 82.75 107 ARG A N 1
ATOM 862 C CA . ARG A 1 107 ? -12.483 -4.731 -15.877 1.00 82.75 107 ARG A CA 1
ATOM 863 C C . ARG A 1 107 ? -13.919 -4.513 -16.391 1.00 82.75 107 ARG A C 1
ATOM 865 O O . ARG A 1 107 ? -14.181 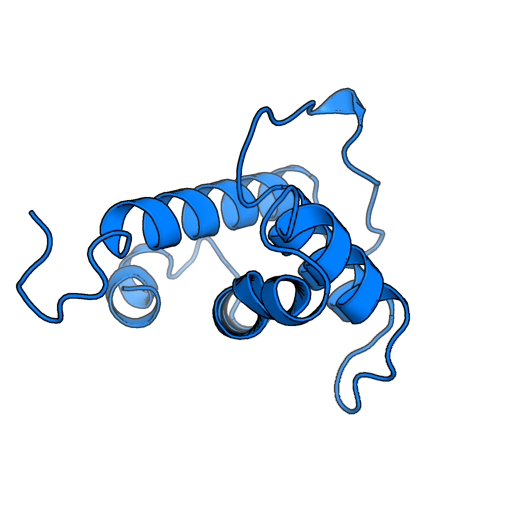-3.561 -17.117 1.00 82.75 107 ARG A O 1
ATOM 872 N N . SER A 1 108 ? -14.837 -5.399 -16.010 1.00 80.69 108 SER A N 1
ATOM 873 C CA . SER A 1 108 ? -16.254 -5.326 -16.354 1.00 80.69 108 SER A CA 1
ATOM 874 C C . SER A 1 108 ? -17.032 -4.701 -15.202 1.00 80.69 108 SER A C 1
ATOM 876 O O . SER A 1 108 ? -16.716 -4.941 -14.039 1.00 80.69 108 SER A O 1
ATOM 878 N N . GLN A 1 109 ? -18.054 -3.914 -15.535 1.00 74.69 109 GLN A N 1
ATOM 879 C CA . GLN A 1 109 ? -19.026 -3.382 -14.571 1.00 74.69 109 GLN A CA 1
ATOM 880 C C . GLN A 1 109 ? -20.156 -4.382 -14.278 1.00 74.69 109 GLN A C 1
ATOM 882 O O . GLN A 1 109 ? -21.080 -4.067 -13.531 1.00 74.69 109 GLN A O 1
ATOM 887 N N . ALA A 1 110 ? -20.113 -5.574 -14.887 1.00 75.62 110 ALA A N 1
ATOM 888 C CA . ALA A 1 110 ? -21.056 -6.639 -14.582 1.00 75.62 110 ALA A CA 1
ATOM 889 C C . ALA A 1 110 ? -20.984 -7.012 -13.086 1.00 75.62 110 ALA A C 1
ATOM 891 O O . ALA A 1 110 ? -19.903 -6.926 -12.492 1.00 75.62 110 ALA A O 1
ATOM 892 N N . PRO A 1 111 ? -22.107 -7.434 -12.474 1.00 69.75 111 PRO A N 1
ATOM 893 C CA . PRO A 1 111 ? -22.111 -7.884 -11.090 1.00 69.75 111 PRO A CA 1
ATOM 894 C C . PRO A 1 111 ? -21.054 -8.972 -10.886 1.00 69.75 111 PRO A C 1
ATOM 896 O O . PRO A 1 111 ? -21.017 -9.959 -11.622 1.00 69.75 111 PRO A O 1
ATOM 899 N N . VAL A 1 112 ? -20.176 -8.764 -9.907 1.00 63.44 112 VAL A N 1
ATOM 900 C CA . VAL A 1 112 ? -19.230 -9.790 -9.461 1.00 63.44 112 VAL A CA 1
ATOM 901 C C . VAL A 1 112 ? -20.001 -10.894 -8.722 1.00 63.44 112 VAL A C 1
ATOM 903 O O . VAL A 1 112 ? -20.917 -10.555 -7.971 1.00 63.44 112 VAL A O 1
ATOM 906 N N . PRO A 1 113 ? -19.679 -12.179 -8.964 1.00 60.09 113 PRO A N 1
ATOM 907 C CA . PRO A 1 113 ? -20.344 -13.314 -8.324 1.00 60.09 113 PRO A CA 1
ATOM 908 C C . PRO A 1 113 ? -20.057 -13.412 -6.823 1.00 60.09 113 PRO A C 1
ATOM 910 O O . PRO A 1 113 ? -19.006 -12.892 -6.375 1.00 60.09 113 PRO A O 1
#

Radius of gyration: 13.77 Å; chains: 1; bounding box: 32×31×31 Å

Secondary structure (DSSP, 8-state):
-HHHHHHHHTTTS-HHHHHHHHHHHHHTTGGGGT-STTHHHHHHHHHHHS--TT--HHHHHHHHHHHHTSSS---GGGSPP-SSS-HHHHHHHHHHHHHHHHHTTT---SPP-

Sequence (113 aa):
LLLQVKPQLEGTIDTELFDLLGWSALLHEVGQSVAFQGYHRHSAYLIKHTTMPGFNTEQQRLISVIVRYQRKAIKLPDLPTLALFSLQQVTLMIRILRLAILLNRQRSQAPVP